Protein AF-A0A951ADE5-F1 (afdb_monomer_lite)

pLDDT: mean 94.14, std 7.54, range [48.03, 98.75]

Structure (mmCIF, N/CA/C/O backbone):
data_AF-A0A951ADE5-F1
#
_entry.id   AF-A0A951ADE5-F1
#
loop_
_atom_site.group_PDB
_atom_site.id
_atom_site.type_symbol
_atom_site.label_atom_id
_atom_site.label_alt_id
_atom_site.label_comp_id
_atom_site.label_asym_id
_atom_site.label_entity_id
_atom_site.label_seq_id
_atom_site.pdbx_PDB_ins_code
_atom_site.Cartn_x
_atom_site.Cartn_y
_atom_site.Cartn_z
_atom_site.occupancy
_atom_site.B_iso_or_equiv
_atom_site.auth_seq_id
_atom_site.auth_comp_id
_atom_site.auth_asym_id
_atom_site.auth_atom_id
_atom_site.pdbx_PDB_model_num
ATOM 1 N N . ASP A 1 1 ? -2.107 3.357 -13.935 1.00 85.56 1 ASP A N 1
ATOM 2 C CA . ASP A 1 1 ? -1.873 3.987 -15.262 1.00 85.56 1 ASP A CA 1
ATOM 3 C C . ASP A 1 1 ? -2.755 5.245 -15.390 1.00 85.56 1 ASP A C 1
ATOM 5 O O . ASP A 1 1 ? -3.546 5.491 -14.478 1.00 85.56 1 ASP A O 1
ATOM 9 N N . PRO A 1 2 ? -2.644 6.068 -16.454 1.00 89.94 2 PRO A N 1
ATOM 10 C CA . PRO A 1 2 ? -3.434 7.296 -16.584 1.00 89.94 2 PRO A CA 1
ATOM 11 C C . PRO A 1 2 ? -4.957 7.103 -16.530 1.00 89.94 2 PRO A C 1
ATOM 13 O O . PRO A 1 2 ? -5.649 7.970 -15.999 1.00 89.94 2 PRO A O 1
ATOM 16 N N . ALA A 1 3 ? -5.488 5.979 -17.024 1.00 94.06 3 ALA A N 1
ATOM 17 C CA . ALA A 1 3 ? -6.927 5.715 -17.026 1.00 94.06 3 ALA A CA 1
ATOM 18 C C . ALA A 1 3 ? -7.460 5.404 -15.618 1.00 94.06 3 ALA A C 1
ATOM 20 O O . ALA A 1 3 ? -8.596 5.743 -15.289 1.00 94.06 3 ALA A O 1
ATOM 21 N N . THR A 1 4 ? -6.635 4.795 -14.765 1.00 95.75 4 THR A N 1
ATOM 22 C CA . THR A 1 4 ? -6.998 4.431 -13.386 1.00 95.75 4 THR A CA 1
ATOM 23 C C . THR A 1 4 ? -6.607 5.484 -12.344 1.00 95.75 4 THR A C 1
ATOM 25 O O . THR A 1 4 ? -7.101 5.443 -11.216 1.00 95.75 4 THR A O 1
ATOM 28 N N . LYS A 1 5 ? -5.791 6.483 -12.708 1.00 96.12 5 LYS A N 1
ATOM 29 C CA . LYS A 1 5 ? -5.323 7.546 -11.801 1.00 96.12 5 LYS A CA 1
ATOM 30 C C . LYS A 1 5 ? -6.449 8.303 -11.072 1.00 96.12 5 LYS A C 1
ATOM 32 O O . LYS A 1 5 ? -6.315 8.473 -9.859 1.00 96.12 5 LYS A O 1
ATOM 37 N N . PRO A 1 6 ? -7.560 8.721 -11.717 1.00 97.38 6 PRO A N 1
ATOM 38 C CA . PRO A 1 6 ? -8.649 9.395 -11.004 1.00 97.38 6 PRO A CA 1
ATOM 39 C C . PRO A 1 6 ? -9.297 8.509 -9.932 1.00 97.38 6 PRO A C 1
ATOM 41 O O . PRO A 1 6 ? -9.621 8.987 -8.846 1.00 97.38 6 PRO A O 1
ATOM 44 N N . LYS A 1 7 ? -9.426 7.201 -10.202 1.00 97.88 7 LYS A N 1
ATOM 45 C CA . LYS A 1 7 ? -9.930 6.225 -9.226 1.00 97.88 7 LYS A CA 1
ATOM 46 C C . LYS A 1 7 ? -8.969 6.077 -8.050 1.00 97.88 7 LYS A C 1
ATOM 48 O O . LYS A 1 7 ? -9.405 6.082 -6.905 1.00 97.88 7 LYS A O 1
ATOM 53 N N . ALA A 1 8 ? -7.665 5.999 -8.327 1.00 97.62 8 ALA A N 1
ATOM 54 C CA . ALA A 1 8 ? -6.634 5.901 -7.296 1.00 97.62 8 ALA A CA 1
ATOM 55 C C . ALA A 1 8 ? -6.595 7.147 -6.397 1.00 97.62 8 ALA A C 1
ATOM 57 O O . ALA A 1 8 ? -6.492 7.012 -5.180 1.00 97.62 8 ALA A O 1
ATOM 58 N N . ALA A 1 9 ? -6.740 8.345 -6.973 1.00 97.69 9 ALA A N 1
ATOM 59 C CA . ALA A 1 9 ? -6.820 9.594 -6.215 1.00 97.69 9 ALA A CA 1
ATOM 60 C C . ALA A 1 9 ? -8.043 9.610 -5.283 1.00 97.69 9 ALA A C 1
ATOM 62 O O . ALA A 1 9 ? -7.891 9.806 -4.078 1.00 97.69 9 ALA A O 1
ATOM 63 N N . LYS A 1 10 ? -9.230 9.285 -5.814 1.00 98.25 10 LYS A N 1
ATOM 64 C CA . LYS A 1 10 ? -10.467 9.203 -5.024 1.00 98.25 10 LYS A CA 1
ATOM 65 C C . LYS A 1 10 ? -10.378 8.159 -3.908 1.00 98.25 10 LYS A C 1
ATOM 67 O O . LYS A 1 10 ? -10.809 8.418 -2.785 1.00 98.25 10 LYS A O 1
ATOM 72 N N . LEU A 1 11 ? -9.822 6.981 -4.203 1.00 98.31 11 LEU A N 1
ATOM 73 C CA . LEU A 1 11 ? -9.626 5.925 -3.211 1.00 98.31 11 LEU A CA 1
ATOM 74 C C . LEU A 1 11 ? -8.698 6.399 -2.087 1.00 98.31 11 LEU A C 1
ATOM 76 O O . LEU A 1 11 ? -9.021 6.217 -0.917 1.00 98.31 11 LEU A O 1
ATOM 80 N N . ARG A 1 12 ? -7.577 7.046 -2.433 1.00 98.00 12 ARG A N 1
ATOM 81 C CA . ARG A 1 12 ? -6.627 7.606 -1.464 1.00 98.00 12 ARG A CA 1
ATOM 82 C C . ARG A 1 12 ? -7.287 8.634 -0.547 1.00 98.00 12 ARG A C 1
ATOM 84 O O . ARG A 1 12 ? -7.105 8.549 0.661 1.00 98.00 12 ARG A O 1
ATOM 91 N N . GLU A 1 13 ? -8.032 9.583 -1.104 1.00 98.31 13 GLU A N 1
ATOM 92 C CA . GLU A 1 13 ? -8.751 10.605 -0.327 1.00 98.31 13 GLU A CA 1
ATOM 93 C C . GLU A 1 13 ? -9.766 9.963 0.624 1.00 98.31 13 GLU A C 1
ATOM 95 O O . GLU A 1 13 ? -9.742 10.229 1.821 1.00 98.31 13 GLU A O 1
ATOM 100 N N . THR A 1 14 ? -10.557 9.011 0.122 1.00 98.44 14 THR A N 1
ATOM 101 C CA . THR A 1 14 ? -11.550 8.292 0.935 1.00 98.44 14 THR A CA 1
ATOM 102 C C . THR A 1 14 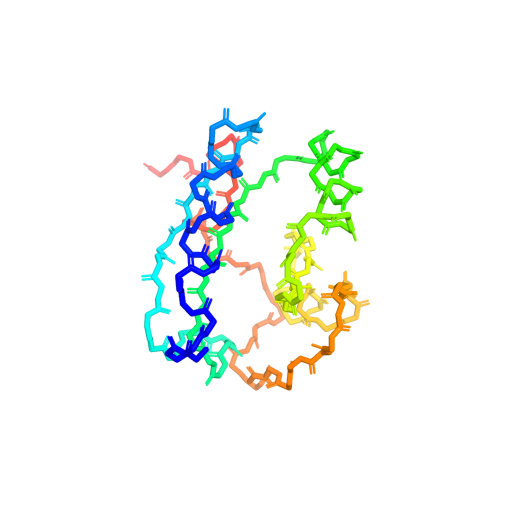? -10.899 7.527 2.090 1.00 98.44 14 THR A C 1
ATOM 104 O O . THR A 1 14 ? -11.418 7.523 3.203 1.00 98.44 14 THR A O 1
ATOM 107 N N . LEU A 1 15 ? -9.757 6.876 1.846 1.00 98.50 15 LEU A N 1
ATOM 108 C CA . LEU A 1 15 ? -9.005 6.165 2.880 1.00 98.50 15 LEU A CA 1
ATOM 109 C C . LEU A 1 15 ? -8.516 7.121 3.979 1.00 98.50 15 LEU A C 1
ATOM 111 O O . LEU A 1 15 ? -8.685 6.817 5.158 1.00 98.50 15 LEU A O 1
ATOM 115 N N . ILE A 1 16 ? -7.953 8.272 3.593 1.00 98.12 16 ILE A N 1
ATOM 116 C CA . ILE A 1 16 ? -7.449 9.304 4.518 1.00 98.12 16 ILE A CA 1
ATOM 117 C C . ILE A 1 16 ? -8.572 9.874 5.387 1.00 98.12 16 ILE A C 1
ATOM 119 O O . ILE A 1 16 ? -8.362 10.126 6.569 1.00 98.12 16 ILE A O 1
ATOM 123 N N . GLU A 1 17 ? -9.755 10.082 4.815 1.00 98.19 17 GLU A N 1
ATOM 124 C CA . GLU A 1 17 ? -10.906 10.617 5.546 1.00 98.19 17 GLU A CA 1
ATOM 125 C C . GLU A 1 17 ? -11.537 9.591 6.496 1.00 98.19 17 GLU A C 1
ATOM 127 O O . GLU A 1 17 ? -12.100 9.965 7.526 1.00 98.19 17 GLU A O 1
ATOM 132 N N . LYS A 1 18 ? -11.482 8.300 6.147 1.00 98.25 18 LYS A N 1
ATOM 133 C CA . LYS A 1 18 ? -12.279 7.259 6.807 1.00 98.25 18 LYS A CA 1
ATOM 134 C C . LYS A 1 18 ? -11.553 6.503 7.920 1.00 98.25 18 LYS A C 1
ATOM 136 O O . LYS A 1 18 ? -12.229 6.011 8.824 1.00 98.25 18 LYS A O 1
ATOM 141 N N . PHE A 1 19 ? -10.233 6.361 7.842 1.00 98.12 19 PHE A N 1
ATOM 142 C CA . PHE A 1 19 ? -9.478 5.433 8.690 1.00 98.12 19 PHE A CA 1
ATOM 143 C C . PHE A 1 19 ? -8.290 6.101 9.378 1.00 98.12 19 PHE A C 1
ATOM 145 O O . PHE A 1 19 ? -7.781 7.127 8.921 1.00 98.12 19 PHE A O 1
ATOM 152 N N . LYS A 1 20 ? -7.804 5.495 10.467 1.00 97.12 20 LYS A N 1
ATOM 153 C CA . LYS A 1 20 ? -6.597 5.972 11.147 1.00 97.12 20 LYS A CA 1
ATOM 154 C C . LYS A 1 20 ? -5.369 5.436 10.410 1.00 97.12 20 LYS A C 1
ATOM 156 O O . LYS A 1 20 ? -4.890 4.335 10.664 1.00 97.12 20 LYS A O 1
ATOM 161 N N . LEU A 1 21 ? -4.840 6.234 9.491 1.00 96.69 21 LEU A N 1
ATOM 162 C CA . LEU A 1 21 ? -3.674 5.874 8.688 1.00 96.69 21 LEU A CA 1
ATOM 163 C C . LEU A 1 21 ? -2.790 7.081 8.381 1.00 96.69 21 LEU A C 1
ATOM 165 O O . LEU A 1 21 ? -3.178 8.235 8.548 1.00 96.69 21 LEU A O 1
ATOM 169 N N . GLU A 1 22 ? -1.594 6.797 7.890 1.00 95.56 22 GLU A N 1
ATOM 170 C CA . GLU A 1 22 ? -0.617 7.779 7.453 1.00 95.56 22 GLU A CA 1
ATOM 171 C C . GLU A 1 22 ? -0.464 7.704 5.934 1.00 95.56 22 GLU A C 1
ATOM 173 O O . GLU A 1 22 ? -0.001 6.687 5.402 1.00 95.56 22 GLU A O 1
ATOM 178 N N . PRO A 1 23 ? -0.861 8.755 5.199 1.00 94.94 23 PRO A N 1
ATOM 179 C CA . PRO A 1 23 ? -0.748 8.747 3.757 1.00 94.94 23 PRO A CA 1
ATOM 180 C C . PRO A 1 23 ? 0.696 8.955 3.311 1.00 94.94 23 PRO A C 1
ATOM 182 O O . PRO A 1 23 ? 1.366 9.905 3.712 1.00 94.94 23 PRO A O 1
ATOM 185 N N . GLY A 1 24 ? 1.147 8.101 2.399 1.00 90.88 24 GLY A N 1
ATOM 186 C CA . GLY A 1 24 ? 2.394 8.285 1.681 1.00 90.88 24 GLY A CA 1
ATOM 187 C C . GLY A 1 24 ? 2.247 9.132 0.418 1.00 90.88 24 GLY A C 1
ATOM 188 O O . GLY A 1 24 ? 1.213 9.765 0.145 1.00 90.88 24 GLY A O 1
ATOM 189 N N . ALA A 1 25 ? 3.319 9.131 -0.372 1.00 89.00 25 ALA A N 1
ATOM 190 C CA . ALA A 1 25 ? 3.402 9.888 -1.612 1.00 89.00 25 ALA A CA 1
ATOM 191 C C . ALA A 1 25 ? 2.488 9.291 -2.692 1.00 89.00 25 ALA A C 1
ATOM 193 O O . ALA A 1 25 ? 2.513 8.090 -2.951 1.00 89.00 25 ALA A O 1
ATOM 194 N N . PHE A 1 26 ? 1.737 10.151 -3.378 1.00 93.75 26 PHE A N 1
ATOM 195 C CA . PHE A 1 26 ? 1.030 9.784 -4.603 1.00 93.75 26 PHE A CA 1
ATOM 196 C C . PHE A 1 26 ? 2.028 9.827 -5.768 1.00 93.75 26 PHE A C 1
ATOM 198 O O . PHE A 1 26 ? 2.615 10.874 -6.046 1.00 93.75 26 PHE A O 1
ATOM 205 N N . SER A 1 27 ? 2.322 8.675 -6.374 1.00 92.19 27 SER A N 1
ATOM 206 C CA . SER A 1 27 ? 3.337 8.532 -7.419 1.00 92.19 27 SER A CA 1
ATOM 207 C C . SER A 1 27 ? 2.748 8.270 -8.784 1.00 92.19 27 SER A C 1
ATOM 209 O O . SER A 1 27 ? 2.123 7.237 -9.004 1.00 92.19 27 SER A O 1
ATOM 211 N N . ASP A 1 28 ? 3.070 9.151 -9.725 1.00 92.38 28 ASP A N 1
ATOM 212 C CA . ASP A 1 28 ? 2.808 8.934 -11.146 1.00 92.38 28 ASP A CA 1
ATOM 213 C C . ASP A 1 28 ? 3.898 8.104 -11.840 1.00 92.38 28 ASP A C 1
ATOM 215 O O . ASP A 1 28 ? 3.681 7.613 -12.942 1.00 92.38 28 ASP A O 1
ATOM 219 N N . GLU A 1 29 ? 5.025 7.870 -11.170 1.00 91.94 29 GLU A N 1
ATOM 220 C CA . GLU A 1 29 ? 6.202 7.163 -11.691 1.00 91.94 29 GLU A CA 1
ATOM 221 C C . GLU A 1 29 ? 6.484 5.883 -10.874 1.00 91.94 29 GLU A C 1
ATOM 223 O O . GLU A 1 29 ? 6.067 5.794 -9.710 1.00 91.94 29 GLU A O 1
ATOM 228 N N . PRO A 1 30 ? 7.230 4.901 -11.413 1.00 93.88 30 PRO A N 1
ATOM 229 C CA . PRO A 1 30 ? 7.737 3.775 -10.630 1.00 93.88 30 PRO A CA 1
ATOM 230 C C . PRO A 1 30 ? 8.582 4.252 -9.436 1.00 93.88 30 PRO A C 1
ATOM 232 O O . PRO A 1 30 ? 9.458 5.106 -9.584 1.00 93.88 30 PRO A O 1
ATOM 235 N N . ARG A 1 31 ? 8.363 3.681 -8.245 1.00 92.88 31 ARG A N 1
ATOM 236 C CA . ARG A 1 31 ? 9.131 4.005 -7.029 1.00 92.88 31 ARG A CA 1
ATOM 237 C C . ARG A 1 31 ? 9.428 2.758 -6.209 1.00 92.88 31 ARG A C 1
ATOM 239 O O . ARG A 1 31 ? 8.525 1.982 -5.908 1.00 92.88 31 ARG A O 1
ATOM 246 N N . GLY A 1 32 ? 10.687 2.612 -5.796 1.00 92.88 32 GLY A N 1
ATOM 247 C CA . GLY A 1 32 ? 11.130 1.460 -5.013 1.00 92.88 32 GLY A CA 1
ATOM 248 C C . GLY A 1 32 ? 10.797 0.141 -5.726 1.00 92.88 32 GLY A C 1
ATOM 249 O O . GLY A 1 32 ? 11.061 0.034 -6.929 1.00 92.88 32 GLY A O 1
ATOM 250 N N . PRO A 1 33 ? 10.234 -0.862 -5.023 1.00 96.19 33 PRO A N 1
ATOM 251 C CA . PRO A 1 33 ? 9.945 -2.172 -5.609 1.00 96.19 33 PRO A CA 1
ATOM 252 C C . PRO A 1 33 ? 8.757 -2.136 -6.582 1.00 96.19 33 PRO A C 1
ATOM 254 O O . PRO A 1 33 ? 8.507 -3.116 -7.283 1.00 96.19 33 PRO A O 1
ATOM 257 N N . HIS A 1 34 ? 8.020 -1.023 -6.642 1.00 96.31 34 HIS A N 1
ATOM 258 C CA . HIS A 1 34 ? 6.807 -0.894 -7.439 1.00 96.31 34 HIS A CA 1
ATOM 259 C C . HIS A 1 34 ? 7.143 -0.406 -8.859 1.00 96.31 34 HIS A C 1
ATOM 261 O O . HIS A 1 34 ? 7.633 0.718 -9.026 1.00 96.31 34 HIS A O 1
ATOM 267 N N . PRO A 1 35 ? 6.883 -1.217 -9.902 1.00 95.88 35 PRO A N 1
ATOM 268 C CA . PRO A 1 35 ? 7.240 -0.885 -11.283 1.00 95.88 35 PRO A CA 1
ATOM 269 C C . PRO A 1 35 ? 6.229 0.037 -11.981 1.00 95.88 35 PRO A C 1
ATOM 271 O O . PRO A 1 35 ? 6.435 0.371 -13.143 1.00 95.88 35 PRO A O 1
ATOM 274 N N . ILE A 1 36 ? 5.144 0.420 -11.307 1.00 95.62 36 ILE A N 1
ATOM 275 C CA . ILE A 1 36 ? 4.048 1.231 -11.848 1.00 95.62 36 ILE A CA 1
ATOM 276 C C . ILE A 1 36 ? 3.724 2.406 -10.917 1.00 95.62 36 ILE A C 1
ATOM 278 O O . ILE A 1 36 ? 4.125 2.410 -9.751 1.00 95.62 36 ILE A O 1
ATOM 282 N N . SER A 1 37 ? 2.965 3.377 -11.430 1.00 95.50 37 SER A N 1
ATOM 283 C CA . SER A 1 37 ? 2.347 4.450 -10.643 1.00 95.50 37 SER A CA 1
ATOM 284 C C . SER A 1 37 ? 1.510 3.864 -9.497 1.00 95.50 37 SER A C 1
ATOM 286 O O . SER A 1 37 ? 0.718 2.948 -9.720 1.00 95.50 37 SER A O 1
ATOM 288 N N . GLN A 1 38 ? 1.675 4.387 -8.283 1.00 96.25 38 GLN A N 1
ATOM 289 C CA . GLN A 1 38 ? 1.043 3.867 -7.066 1.00 96.25 38 GLN A CA 1
ATOM 290 C C . GLN A 1 38 ? 0.983 4.930 -5.966 1.00 96.25 38 GLN A C 1
ATOM 292 O O . GLN A 1 38 ? 1.628 5.976 -6.057 1.00 96.25 38 GLN A O 1
ATOM 297 N N . PHE A 1 39 ? 0.241 4.644 -4.901 1.00 96.50 39 PHE A N 1
ATOM 298 C CA . PHE A 1 39 ? 0.379 5.341 -3.626 1.00 96.50 39 PHE A CA 1
ATOM 299 C C . PHE A 1 39 ? 0.342 4.347 -2.473 1.00 96.50 39 PHE A C 1
ATOM 301 O O . PHE A 1 39 ? -0.274 3.287 -2.583 1.00 96.50 39 PHE A O 1
ATOM 308 N N . ASN A 1 40 ? 0.956 4.723 -1.354 1.00 94.94 40 ASN A N 1
ATOM 309 C CA . ASN A 1 40 ? 0.927 3.927 -0.137 1.00 94.94 40 ASN A CA 1
ATOM 310 C C . ASN A 1 40 ? 0.143 4.634 0.974 1.00 94.94 40 ASN A C 1
ATOM 312 O O . ASN A 1 40 ? 0.070 5.865 1.033 1.00 94.94 40 ASN A O 1
ATOM 316 N N . VAL A 1 41 ? -0.404 3.830 1.876 1.00 96.38 41 VAL A N 1
ATOM 317 C CA . VAL A 1 41 ? -0.907 4.239 3.189 1.00 96.38 41 VAL A CA 1
ATOM 318 C C . VAL A 1 41 ? -0.308 3.292 4.222 1.00 96.38 41 VAL A C 1
ATOM 320 O O . VAL A 1 41 ? -0.101 2.117 3.925 1.00 96.38 41 VAL A O 1
ATOM 323 N N . ILE A 1 42 ? 0.012 3.801 5.404 1.00 95.81 42 ILE A N 1
ATOM 324 C CA . ILE A 1 42 ? 0.585 3.023 6.507 1.00 95.81 42 ILE A CA 1
ATOM 325 C C . ILE A 1 42 ? -0.411 3.064 7.662 1.00 95.81 42 ILE A C 1
ATOM 327 O O . ILE A 1 42 ? -0.896 4.135 8.008 1.00 95.81 42 ILE A O 1
ATOM 331 N N . PHE A 1 43 ? -0.730 1.922 8.259 1.00 96.06 43 PHE A N 1
ATOM 332 C CA . PHE A 1 43 ? -1.667 1.841 9.378 1.00 96.06 43 PHE A CA 1
ATOM 333 C C . PHE A 1 43 ? -1.190 0.822 10.413 1.00 96.06 43 PHE A C 1
ATOM 335 O O . PHE A 1 43 ? -0.371 -0.049 10.122 1.00 96.06 43 PHE A O 1
ATOM 342 N N . GLU A 1 44 ? -1.685 0.954 11.641 1.00 96.00 44 GLU A N 1
ATOM 343 C CA . GLU A 1 44 ? -1.375 0.029 12.731 1.00 96.00 44 GLU A CA 1
ATOM 344 C C . GLU A 1 44 ? -2.247 -1.231 12.645 1.00 96.00 44 GLU A C 1
ATOM 346 O O . GLU A 1 44 ? -3.366 -1.189 12.139 1.00 96.00 44 GLU A O 1
ATOM 351 N N . THR A 1 45 ? -1.771 -2.350 13.201 1.00 96.19 45 THR A N 1
ATOM 352 C CA . THR A 1 45 ? -2.462 -3.653 13.165 1.00 96.19 45 THR A CA 1
ATOM 353 C C . THR A 1 45 ? -3.960 -3.610 13.509 1.00 96.19 45 THR A C 1
ATOM 355 O O . THR A 1 45 ? -4.715 -4.297 12.822 1.00 96.19 45 THR A O 1
ATOM 358 N N . PRO A 1 46 ? -4.439 -2.827 14.503 1.00 96.69 46 PRO A N 1
ATOM 359 C CA . PRO A 1 46 ? -5.869 -2.761 14.811 1.00 96.69 46 PRO A CA 1
ATOM 360 C C . PRO A 1 46 ? -6.755 -2.316 13.638 1.00 96.69 46 PRO A C 1
ATOM 362 O O . PRO A 1 46 ? -7.885 -2.786 13.545 1.00 96.69 46 PRO A O 1
ATOM 365 N N . GLU A 1 47 ? -6.240 -1.483 12.729 1.00 97.88 47 GLU A N 1
ATOM 366 C CA . GLU A 1 47 ? -6.982 -0.961 11.569 1.00 97.88 47 GLU A CA 1
ATOM 367 C C . GLU A 1 47 ? -7.103 -1.987 10.433 1.00 97.88 47 GLU A C 1
ATOM 369 O O . GLU A 1 47 ? -7.913 -1.818 9.521 1.00 97.88 47 GLU A O 1
ATOM 374 N N . PHE A 1 48 ? -6.322 -3.075 10.470 1.00 98.19 48 PHE A N 1
ATOM 375 C CA . PHE A 1 48 ? -6.331 -4.100 9.422 1.00 98.19 48 PHE A CA 1
ATOM 376 C C . PHE A 1 48 ? -7.732 -4.686 9.208 1.00 98.19 48 PHE A C 1
ATOM 378 O O . PHE A 1 48 ? -8.158 -4.875 8.067 1.00 98.19 48 PHE A O 1
ATOM 385 N N . GLN A 1 49 ? -8.455 -4.941 10.304 1.00 97.94 49 GLN A N 1
ATOM 386 C CA . GLN A 1 49 ? -9.792 -5.542 10.277 1.00 97.94 49 GLN A CA 1
ATOM 387 C C . GLN A 1 49 ? -10.864 -4.625 9.672 1.00 97.94 49 GLN A C 1
ATOM 389 O O . GLN A 1 49 ? -11.904 -5.120 9.252 1.00 97.94 49 GLN A O 1
ATOM 394 N N . ASP A 1 50 ? -10.605 -3.320 9.588 1.00 98.38 50 ASP A N 1
ATOM 395 C CA . ASP A 1 50 ? -11.542 -2.344 9.034 1.00 98.38 50 ASP A CA 1
ATOM 396 C C . ASP A 1 50 ? -11.153 -1.959 7.600 1.00 98.38 50 ASP A C 1
ATOM 398 O O . ASP A 1 5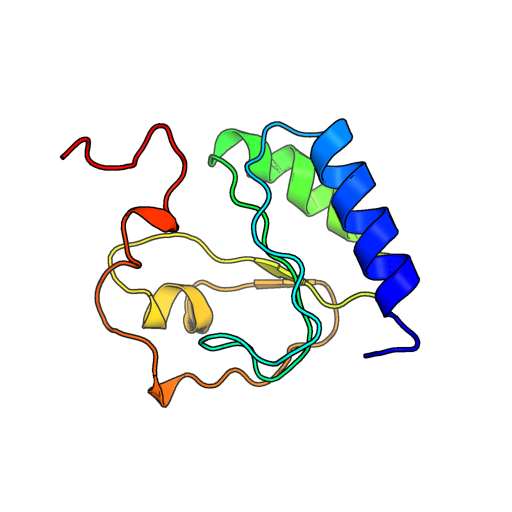0 ? -11.986 -1.981 6.689 1.00 98.38 50 ASP A O 1
ATOM 402 N N . ILE A 1 51 ? -9.868 -1.664 7.371 1.00 98.62 51 ILE A N 1
ATOM 403 C CA . ILE A 1 51 ? -9.357 -1.191 6.079 1.00 98.62 51 ILE A CA 1
ATOM 404 C C . ILE A 1 51 ? -9.408 -2.296 5.023 1.00 98.62 51 ILE A C 1
ATOM 406 O O . ILE A 1 51 ? -9.902 -2.064 3.916 1.00 98.62 51 ILE A O 1
ATOM 410 N N . VAL A 1 52 ? -8.899 -3.495 5.329 1.00 98.62 52 VAL A N 1
ATOM 411 C CA . VAL A 1 52 ? -8.757 -4.552 4.316 1.00 98.62 52 VAL A CA 1
ATOM 412 C C . VAL A 1 52 ? -10.126 -5.058 3.843 1.00 98.62 52 VAL A C 1
ATOM 414 O O . VAL A 1 52 ? -10.342 -5.070 2.627 1.00 98.62 52 VAL A O 1
ATOM 417 N N . PRO A 1 53 ? -11.103 -5.367 4.722 1.00 98.69 53 PRO A N 1
ATOM 418 C CA . PRO A 1 53 ? -12.453 -5.715 4.277 1.00 98.69 53 PRO A CA 1
ATOM 419 C C . PRO A 1 53 ? -13.158 -4.587 3.521 1.00 98.69 53 PRO A C 1
ATOM 421 O O . PRO A 1 53 ? -13.876 -4.846 2.554 1.00 98.69 53 PRO A O 1
ATOM 424 N N . TRP A 1 54 ? -12.929 -3.324 3.892 1.00 98.69 54 TRP A N 1
ATOM 425 C CA . TRP A 1 54 ? -13.487 -2.204 3.140 1.00 98.69 54 TRP A CA 1
ATOM 426 C C . TRP A 1 54 ? -12.891 -2.110 1.727 1.00 98.69 54 TRP A C 1
ATOM 428 O O . TRP A 1 54 ? -13.639 -1.935 0.762 1.00 98.69 54 TRP A O 1
ATOM 438 N N . LEU A 1 55 ? -11.577 -2.299 1.571 1.00 98.75 55 LEU A N 1
ATOM 439 C CA . LEU A 1 55 ? -10.911 -2.334 0.264 1.00 98.75 55 LEU A CA 1
ATOM 440 C C . LEU A 1 55 ? -11.396 -3.490 -0.614 1.00 98.75 55 LEU A C 1
ATOM 442 O O . LEU A 1 55 ? -11.556 -3.299 -1.822 1.00 98.75 55 LEU A O 1
ATOM 446 N N . MET A 1 56 ? -11.694 -4.656 -0.030 1.00 98.62 56 MET A N 1
ATOM 447 C CA . MET A 1 56 ? -12.278 -5.786 -0.768 1.00 98.62 56 MET A CA 1
ATOM 448 C C . MET A 1 56 ? -13.562 -5.385 -1.508 1.00 98.62 56 MET A C 1
ATOM 450 O O . MET A 1 56 ? -13.805 -5.874 -2.610 1.00 98.62 56 MET A O 1
ATOM 454 N N . LEU A 1 57 ? -14.352 -4.475 -0.930 1.00 98.50 57 LEU A N 1
ATOM 455 C CA . LEU A 1 57 ? -15.623 -4.012 -1.488 1.00 98.50 57 LEU A CA 1
ATOM 456 C C . LEU A 1 57 ? -15.502 -2.718 -2.312 1.00 98.50 57 LEU A C 1
ATOM 458 O O . LEU A 1 57 ? -16.312 -2.498 -3.209 1.00 98.50 57 LEU A O 1
ATOM 462 N N . ASN A 1 58 ? -14.516 -1.858 -2.025 1.00 98.50 58 ASN A N 1
ATOM 463 C CA . ASN A 1 58 ? -14.502 -0.465 -2.502 1.00 98.50 58 ASN A CA 1
ATOM 464 C C . ASN A 1 58 ? -13.274 -0.072 -3.344 1.00 98.50 58 ASN A C 1
ATOM 466 O O . ASN A 1 58 ? -13.170 1.084 -3.747 1.00 98.50 58 ASN A O 1
ATOM 470 N N . ARG A 1 59 ? -12.357 -0.997 -3.670 1.00 98.00 59 ARG A N 1
ATOM 471 C CA . ARG A 1 59 ? -11.147 -0.685 -4.468 1.00 98.00 59 ARG A CA 1
ATOM 472 C C . ARG A 1 59 ? -11.403 -0.265 -5.927 1.00 98.00 59 ARG A C 1
ATOM 474 O O . ARG A 1 59 ? -10.448 0.016 -6.637 1.00 98.00 59 ARG A O 1
ATOM 481 N N . ASP A 1 60 ? -12.653 -0.265 -6.400 1.00 96.62 60 ASP A N 1
ATOM 482 C CA . ASP A 1 60 ? -13.057 0.168 -7.756 1.00 96.62 60 ASP A CA 1
ATOM 483 C C . ASP A 1 60 ? -12.205 -0.444 -8.896 1.00 96.62 60 ASP A C 1
ATOM 485 O O . ASP A 1 60 ? -11.827 0.205 -9.878 1.00 96.62 60 ASP A O 1
ATOM 489 N N . GLY A 1 61 ? -11.870 -1.728 -8.732 1.00 96.88 61 GLY A N 1
ATOM 490 C CA . GLY A 1 61 ? -11.063 -2.503 -9.675 1.00 96.88 61 GLY A CA 1
ATOM 491 C C . GLY A 1 61 ? -9.548 -2.287 -9.590 1.00 96.88 61 GLY A C 1
ATOM 492 O O . GLY A 1 61 ? -8.832 -2.964 -10.317 1.00 96.88 61 GLY A O 1
ATOM 493 N N . LEU A 1 62 ? -9.046 -1.414 -8.710 1.00 98.00 62 LEU A N 1
ATOM 494 C CA . LEU A 1 62 ? -7.609 -1.173 -8.516 1.00 98.00 62 LEU A CA 1
ATOM 495 C C . LEU A 1 62 ? -6.931 -2.333 -7.794 1.00 98.00 62 LEU A C 1
ATOM 497 O O . LEU A 1 62 ? -7.460 -2.826 -6.798 1.00 98.00 62 LEU A O 1
ATOM 501 N N . ASP A 1 63 ? -5.753 -2.736 -8.253 1.00 98.25 63 ASP A N 1
ATOM 502 C CA . ASP A 1 63 ? -4.959 -3.773 -7.598 1.00 98.25 63 ASP A CA 1
ATOM 503 C C . ASP A 1 63 ? -4.246 -3.212 -6.365 1.00 98.25 63 ASP A C 1
ATOM 505 O O . ASP A 1 63 ? -3.608 -2.158 -6.427 1.00 98.25 63 ASP A O 1
ATOM 509 N N . VAL A 1 64 ? -4.365 -3.907 -5.232 1.00 98.44 64 VAL A N 1
ATOM 510 C CA . VAL A 1 64 ? -3.813 -3.459 -3.948 1.00 98.44 64 VAL A CA 1
ATOM 511 C C . VAL A 1 64 ? -2.892 -4.524 -3.377 1.00 98.44 64 VAL A C 1
ATOM 513 O O . VAL A 1 64 ? -3.323 -5.647 -3.120 1.00 98.44 64 VAL A O 1
ATOM 516 N N . LEU A 1 65 ? -1.642 -4.140 -3.134 1.00 98.56 65 LEU A N 1
ATOM 517 C CA . LEU A 1 65 ? -0.695 -4.897 -2.326 1.00 98.56 65 LEU A CA 1
ATOM 518 C C . LEU A 1 65 ? -0.886 -4.531 -0.854 1.00 98.56 65 LEU A C 1
ATOM 520 O O . LEU A 1 65 ? -0.835 -3.354 -0.502 1.00 98.56 65 LEU A O 1
ATOM 524 N N . VAL A 1 66 ? -1.048 -5.534 0.004 1.00 98.50 66 VAL A N 1
ATOM 525 C CA . VAL A 1 66 ? -1.022 -5.378 1.461 1.00 98.50 66 VAL A CA 1
ATOM 526 C C . VAL A 1 66 ? 0.098 -6.256 2.000 1.00 98.50 66 VAL A C 1
ATOM 528 O O . VAL A 1 66 ? 0.153 -7.444 1.690 1.00 98.50 66 VAL A O 1
ATOM 531 N N . HIS A 1 67 ? 0.995 -5.685 2.796 1.00 98.00 67 HIS A N 1
ATOM 532 C CA . HIS A 1 67 ? 2.088 -6.422 3.422 1.00 98.00 67 HIS A CA 1
ATOM 533 C C . HIS A 1 67 ? 2.340 -5.929 4.853 1.00 98.00 67 HIS A C 1
ATOM 535 O O . HIS A 1 67 ? 2.052 -4.766 5.152 1.00 98.00 67 HIS A O 1
ATOM 541 N N . PRO A 1 68 ? 2.871 -6.782 5.747 1.00 97.31 68 PRO A N 1
ATOM 542 C CA . PRO A 1 68 ? 3.318 -6.350 7.065 1.00 97.31 68 PRO A CA 1
ATOM 543 C C . PRO A 1 68 ? 4.642 -5.577 6.978 1.00 97.31 68 PRO A C 1
ATOM 545 O O . PRO A 1 68 ? 5.270 -5.506 5.923 1.00 97.31 68 PRO A O 1
ATOM 548 N N . LEU A 1 69 ? 5.075 -5.011 8.102 1.00 95.12 69 LEU A N 1
ATOM 549 C CA . LEU A 1 69 ? 6.407 -4.431 8.268 1.00 95.12 69 LEU A CA 1
ATOM 550 C C . LEU A 1 69 ? 7.143 -5.246 9.333 1.00 95.12 69 LEU A C 1
ATOM 552 O O . LEU A 1 69 ? 6.898 -5.071 10.527 1.00 95.12 69 LEU A O 1
ATOM 556 N N . THR A 1 70 ? 7.982 -6.186 8.900 1.00 94.06 70 THR A N 1
ATOM 557 C CA . THR A 1 70 ? 8.734 -7.089 9.783 1.00 94.06 70 THR A CA 1
ATOM 558 C C . THR A 1 70 ? 10.232 -6.769 9.750 1.00 94.06 70 THR A C 1
ATOM 560 O O . THR A 1 70 ? 10.649 -5.648 9.445 1.00 94.06 70 THR A O 1
ATOM 563 N N . ASP A 1 71 ? 11.072 -7.745 10.092 1.00 93.88 71 ASP A N 1
ATOM 564 C CA . ASP A 1 71 ? 12.524 -7.629 10.031 1.00 93.88 71 ASP A CA 1
ATOM 565 C C . ASP A 1 71 ? 13.101 -7.838 8.621 1.00 93.88 71 ASP A C 1
ATOM 567 O O . ASP A 1 71 ? 14.312 -7.730 8.431 1.00 93.88 71 ASP A O 1
ATOM 571 N N . SER A 1 72 ? 12.262 -8.100 7.614 1.00 96.56 72 SER A N 1
ATOM 572 C CA . SER A 1 72 ? 12.700 -8.402 6.254 1.00 96.56 72 SER A CA 1
ATOM 573 C C . SER A 1 72 ? 11.759 -7.805 5.213 1.00 96.56 72 SER A C 1
ATOM 575 O O . SER A 1 72 ? 10.756 -8.411 4.839 1.00 96.56 72 SER A O 1
ATOM 577 N N . SER A 1 73 ? 12.144 -6.655 4.649 1.00 96.56 73 SER A N 1
ATOM 578 C CA . SER A 1 73 ? 11.396 -6.002 3.566 1.00 96.56 73 SER A CA 1
ATOM 579 C C . SER A 1 73 ? 11.209 -6.913 2.348 1.00 96.56 73 SER A C 1
ATOM 581 O O . SER A 1 73 ? 10.192 -6.823 1.666 1.00 96.56 73 SER A O 1
ATOM 583 N N . TYR A 1 74 ? 12.153 -7.825 2.093 1.00 97.81 74 TYR A N 1
ATOM 584 C CA . TYR A 1 74 ? 12.005 -8.854 1.070 1.00 97.81 74 TYR A CA 1
ATOM 585 C C . TYR A 1 74 ? 10.837 -9.795 1.383 1.00 97.81 74 TYR A C 1
ATOM 587 O O . TYR A 1 74 ? 9.966 -9.978 0.534 1.00 97.81 74 TYR A O 1
ATOM 595 N N . ASN A 1 75 ? 10.785 -10.366 2.592 1.00 98.12 75 ASN A N 1
ATOM 596 C CA . ASN A 1 75 ? 9.714 -11.291 2.978 1.00 98.12 75 ASN A CA 1
ATOM 597 C C . ASN A 1 75 ? 8.363 -10.579 3.053 1.00 98.12 75 ASN A C 1
ATOM 599 O O . ASN A 1 75 ? 7.369 -11.140 2.597 1.00 98.12 75 ASN A O 1
ATOM 603 N N . ASP A 1 76 ? 8.350 -9.341 3.554 1.00 98.19 76 ASP A N 1
ATOM 604 C CA . ASP A 1 76 ? 7.161 -8.494 3.623 1.00 98.19 76 ASP A CA 1
ATOM 605 C C . ASP A 1 76 ? 6.484 -8.391 2.254 1.00 98.19 76 ASP A C 1
ATOM 607 O O . ASP A 1 76 ? 5.308 -8.702 2.119 1.00 98.19 76 ASP A O 1
ATOM 611 N N . HIS A 1 77 ? 7.237 -8.053 1.205 1.00 97.94 77 HIS A N 1
ATOM 612 C CA . HIS A 1 77 ? 6.683 -7.857 -0.140 1.00 97.94 77 HIS A CA 1
ATOM 613 C C . HIS A 1 77 ? 6.506 -9.153 -0.947 1.00 97.94 77 HIS A C 1
ATOM 615 O O . HIS A 1 77 ? 6.005 -9.100 -2.072 1.00 97.94 77 HIS A O 1
ATOM 621 N N . THR A 1 78 ? 6.947 -10.302 -0.426 1.00 97.31 78 THR A N 1
ATOM 622 C CA . THR A 1 78 ? 6.897 -11.591 -1.131 1.00 97.31 78 THR A CA 1
ATOM 623 C C . THR A 1 78 ? 6.058 -12.604 -0.359 1.00 97.31 78 THR A C 1
ATOM 625 O O . THR A 1 78 ? 4.854 -12.696 -0.575 1.00 97.31 78 THR A O 1
ATOM 628 N N . ALA A 1 79 ? 6.673 -13.358 0.549 1.00 97.88 79 ALA A N 1
ATOM 629 C CA . ALA A 1 79 ? 6.057 -14.472 1.260 1.00 97.88 79 ALA A CA 1
ATOM 630 C C . ALA A 1 79 ? 4.941 -14.051 2.230 1.00 97.88 79 ALA A C 1
ATOM 632 O O . ALA A 1 79 ? 4.057 -14.855 2.515 1.00 97.88 79 ALA A O 1
ATOM 633 N N . LEU A 1 80 ? 4.989 -12.821 2.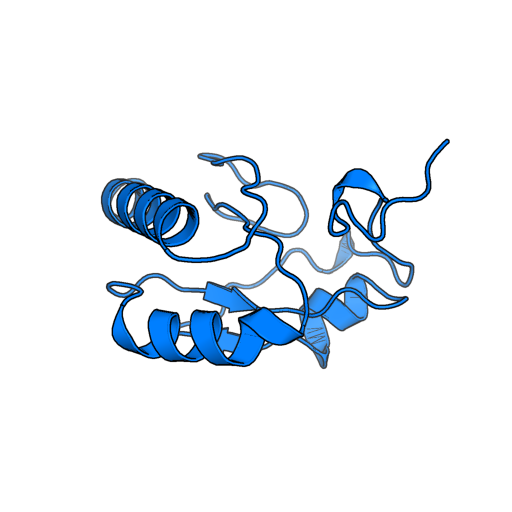749 1.00 98.12 80 LEU A N 1
ATOM 634 C CA . LEU A 1 80 ? 4.036 -12.304 3.737 1.00 98.12 80 LEU A CA 1
ATOM 635 C C . LEU A 1 80 ? 3.011 -11.330 3.135 1.00 98.12 80 LEU A C 1
ATOM 637 O O . LEU A 1 80 ? 2.159 -10.810 3.857 1.00 98.12 80 LEU A O 1
ATOM 641 N N . ALA A 1 81 ? 3.091 -11.077 1.829 1.00 98.25 81 ALA A N 1
ATOM 642 C CA . ALA A 1 81 ? 2.194 -10.177 1.127 1.00 98.25 81 ALA A CA 1
ATOM 643 C C . 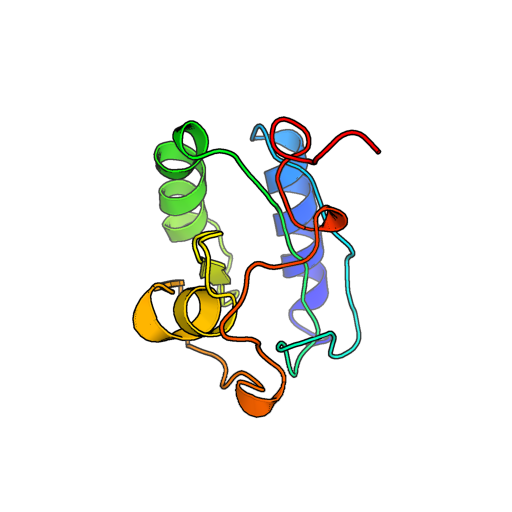ALA A 1 81 ? 0.874 -10.858 0.747 1.00 98.25 81 ALA A C 1
ATOM 645 O O . ALA A 1 81 ? 0.810 -12.055 0.462 1.00 98.25 81 ALA A O 1
ATOM 646 N N . MET A 1 82 ? -0.177 -10.051 0.633 1.00 98.31 82 MET A N 1
ATOM 647 C CA . MET A 1 82 ? -1.423 -10.424 -0.025 1.00 98.31 82 MET A CA 1
ATOM 648 C C . MET A 1 82 ? -1.827 -9.386 -1.068 1.00 98.31 82 MET A C 1
ATOM 650 O O . MET A 1 82 ? -1.449 -8.216 -0.995 1.00 98.31 82 MET A O 1
ATOM 654 N N . TRP A 1 83 ? -2.629 -9.830 -2.032 1.00 98.62 83 TRP A N 1
ATOM 655 C CA . TRP A 1 83 ? -3.144 -8.993 -3.108 1.00 98.62 83 TRP A CA 1
ATOM 656 C C . TRP A 1 83 ? -4.668 -8.979 -3.110 1.00 98.62 83 TRP A C 1
ATOM 658 O O . TRP A 1 83 ? -5.311 -10.025 -3.014 1.00 98.62 83 TRP A O 1
ATOM 668 N N . LEU A 1 84 ? -5.242 -7.791 -3.294 1.00 98.62 84 LEU A N 1
ATOM 669 C CA . LEU A 1 84 ? -6.637 -7.614 -3.679 1.00 98.62 84 LEU A CA 1
ATOM 670 C C . LEU A 1 84 ? -6.677 -7.229 -5.160 1.00 98.62 84 LEU A C 1
ATOM 672 O O . LEU A 1 84 ? -6.294 -6.117 -5.515 1.00 98.62 84 LEU A O 1
ATOM 676 N N . GLY A 1 85 ? -7.150 -8.137 -6.015 1.00 97.62 85 GLY A N 1
ATOM 677 C CA . GLY A 1 85 ? -7.102 -7.973 -7.471 1.00 97.62 85 GLY A CA 1
ATOM 678 C C . GLY A 1 85 ? -5.998 -8.805 -8.119 1.00 97.62 85 GLY A C 1
ATOM 679 O O . GLY A 1 85 ? -5.689 -9.899 -7.649 1.00 97.62 85 GLY A O 1
ATOM 680 N N . ALA A 1 86 ? -5.452 -8.312 -9.224 1.00 97.38 86 ALA A N 1
ATOM 681 C CA . ALA A 1 86 ? -4.378 -8.948 -9.966 1.00 97.38 86 ALA A CA 1
ATOM 682 C C . ALA A 1 86 ? -3.005 -8.545 -9.390 1.00 97.38 86 ALA A C 1
ATOM 684 O O . ALA A 1 86 ? -2.706 -7.357 -9.280 1.00 97.38 86 ALA A O 1
ATOM 685 N N . PRO A 1 87 ? -2.137 -9.508 -9.039 1.00 97.31 87 PRO A N 1
ATOM 686 C CA . PRO A 1 87 ? -0.780 -9.198 -8.610 1.00 97.31 87 PRO A CA 1
ATOM 687 C C . PRO A 1 87 ? 0.039 -8.503 -9.700 1.00 97.31 87 PRO A C 1
ATOM 689 O O . PRO A 1 87 ? 0.016 -8.903 -10.865 1.00 97.31 87 PRO A O 1
ATOM 692 N N . VAL A 1 88 ? 0.838 -7.515 -9.297 1.00 96.69 88 VAL A N 1
ATOM 693 C CA . VAL A 1 88 ? 1.841 -6.872 -10.157 1.00 96.69 88 VAL A CA 1
ATOM 694 C C . VAL A 1 88 ? 3.221 -7.425 -9.810 1.00 96.69 88 VAL A C 1
ATOM 696 O O . VAL A 1 88 ? 3.598 -7.470 -8.640 1.00 96.69 88 VAL A O 1
ATOM 699 N N . ALA A 1 89 ? 3.997 -7.828 -10.81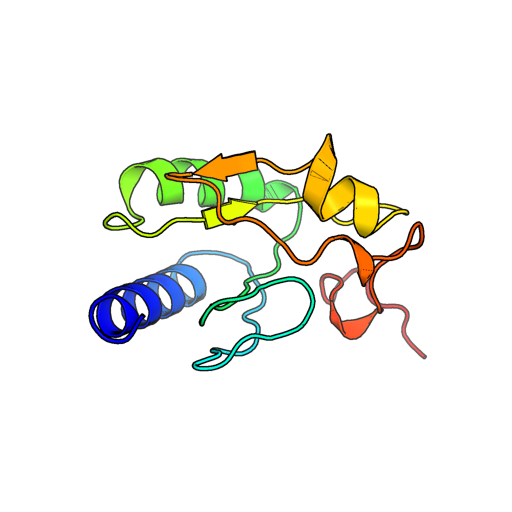9 1.00 97.56 89 ALA A N 1
ATOM 700 C CA . ALA A 1 89 ? 5.357 -8.330 -10.621 1.00 97.56 89 ALA A CA 1
ATOM 701 C C . ALA A 1 89 ? 6.274 -7.227 -10.062 1.00 97.56 89 ALA A C 1
ATOM 703 O O . ALA A 1 89 ? 6.587 -6.266 -10.760 1.00 97.56 89 ALA A O 1
ATOM 704 N N . LEU A 1 90 ? 6.695 -7.351 -8.802 1.00 98.19 90 LEU A N 1
ATOM 705 C CA . LEU A 1 90 ? 7.552 -6.369 -8.131 1.00 98.19 90 LEU A CA 1
ATOM 706 C C . LEU A 1 90 ? 9.030 -6.528 -8.523 1.00 98.19 90 LEU A C 1
ATOM 708 O O . LEU A 1 90 ? 9.481 -7.617 -8.876 1.00 98.19 90 LEU A O 1
ATOM 712 N N . LYS A 1 9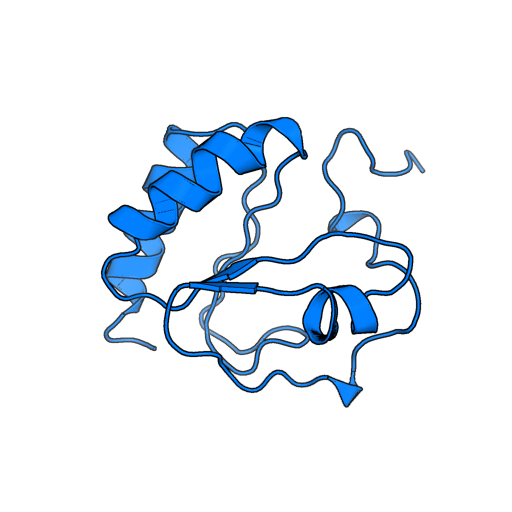1 ? 9.808 -5.448 -8.387 1.00 97.94 91 LYS A N 1
ATOM 713 C CA . LYS A 1 91 ? 11.278 -5.467 -8.484 1.00 97.94 91 LYS A CA 1
ATOM 714 C C . LYS A 1 91 ? 11.862 -5.999 -7.175 1.00 97.94 91 LYS A C 1
ATOM 716 O O . LYS A 1 91 ? 12.254 -5.229 -6.304 1.00 97.94 91 LYS A O 1
ATOM 721 N N . THR A 1 92 ? 11.818 -7.310 -6.965 1.00 97.00 92 THR A N 1
ATOM 722 C CA . THR A 1 92 ? 12.208 -7.908 -5.675 1.00 97.00 92 THR A CA 1
ATOM 723 C C . THR A 1 92 ? 13.715 -7.899 -5.428 1.00 97.00 92 THR A C 1
ATOM 725 O O . THR A 1 92 ? 14.143 -8.008 -4.286 1.00 97.00 92 THR A O 1
ATOM 728 N N . ASP A 1 93 ? 14.520 -7.755 -6.478 1.00 96.81 93 ASP A N 1
ATOM 729 C CA . ASP A 1 93 ? 15.985 -7.711 -6.440 1.00 96.81 93 ASP A CA 1
ATOM 730 C C . ASP A 1 93 ? 16.545 -6.511 -5.662 1.00 96.81 93 ASP A C 1
ATOM 732 O O . ASP A 1 93 ? 17.663 -6.575 -5.154 1.00 96.81 93 ASP A O 1
ATOM 736 N N . ILE A 1 94 ? 15.762 -5.438 -5.515 1.00 95.56 94 ILE A N 1
ATOM 737 C CA . ILE A 1 94 ? 16.172 -4.247 -4.758 1.00 95.56 94 ILE A CA 1
ATOM 738 C C . ILE A 1 94 ? 15.763 -4.303 -3.278 1.00 95.56 94 ILE A C 1
ATOM 740 O O . ILE A 1 94 ? 16.123 -3.413 -2.501 1.00 95.56 94 ILE A O 1
ATOM 744 N N . LEU A 1 95 ? 14.955 -5.294 -2.889 1.00 96.44 95 LEU A N 1
ATOM 745 C CA . LEU A 1 95 ? 14.482 -5.448 -1.518 1.00 96.44 95 LEU A CA 1
ATOM 746 C C . LEU A 1 95 ? 15.564 -6.072 -0.642 1.00 96.44 95 LEU A C 1
ATOM 748 O O . LEU A 1 95 ? 16.392 -6.862 -1.089 1.00 96.44 95 LEU A O 1
ATOM 752 N N . ARG A 1 96 ? 15.542 -5.726 0.644 1.00 94.81 96 ARG A N 1
ATOM 753 C CA . ARG A 1 96 ? 16.545 -6.179 1.611 1.00 94.81 96 ARG A CA 1
ATOM 754 C C . ARG A 1 96 ? 15.960 -7.244 2.526 1.00 94.81 96 ARG A C 1
ATOM 756 O O . ARG A 1 96 ? 14.827 -7.107 2.988 1.00 94.81 96 ARG A O 1
ATOM 763 N N . HIS A 1 97 ? 16.778 -8.217 2.910 1.00 94.31 97 HIS A N 1
ATOM 764 C CA . HIS A 1 97 ? 16.519 -9.091 4.062 1.00 94.31 97 HIS A CA 1
ATOM 765 C C . HIS A 1 97 ? 16.818 -8.356 5.385 1.00 94.31 97 HIS A C 1
ATOM 767 O O . HIS A 1 97 ? 17.627 -8.793 6.196 1.00 94.31 97 HIS A O 1
ATOM 773 N N . ALA A 1 98 ? 16.239 -7.165 5.522 1.00 92.69 98 ALA A N 1
ATOM 774 C CA . ALA A 1 98 ? 16.339 -6.250 6.653 1.00 92.69 98 ALA A CA 1
ATOM 775 C C . ALA A 1 98 ? 15.068 -5.372 6.680 1.00 92.69 98 ALA A C 1
ATOM 777 O O . ALA A 1 98 ? 14.415 -5.255 5.631 1.00 92.69 98 ALA A O 1
ATOM 778 N N . PRO A 1 99 ? 14.731 -4.707 7.804 1.00 89.25 99 PRO A N 1
ATOM 779 C CA . PRO A 1 99 ? 13.565 -3.833 7.871 1.00 89.25 99 PRO A CA 1
ATOM 780 C C . PRO A 1 99 ? 13.603 -2.698 6.830 1.00 89.25 99 PRO A C 1
ATOM 782 O O . PRO A 1 99 ? 14.664 -2.286 6.327 1.00 89.25 99 PRO A O 1
ATOM 785 N N . VAL A 1 100 ? 12.427 -2.141 6.531 1.00 85.88 100 VAL A N 1
ATOM 786 C CA . VAL A 1 100 ? 12.324 -0.852 5.829 1.00 85.88 100 VAL A CA 1
ATOM 787 C C . VAL A 1 100 ? 12.908 0.282 6.687 1.00 85.88 100 VAL A C 1
ATOM 789 O O . VAL A 1 100 ? 13.128 0.119 7.884 1.00 85.88 100 VAL A O 1
ATOM 792 N N . GLY A 1 101 ? 13.213 1.430 6.073 1.00 83.44 101 GLY A N 1
ATOM 793 C CA . GLY A 1 101 ? 13.675 2.604 6.823 1.00 83.44 101 GLY A CA 1
ATOM 794 C C . GLY A 1 101 ? 12.598 3.144 7.771 1.00 83.44 101 GLY A C 1
ATOM 795 O O . GLY A 1 101 ? 11.409 2.998 7.496 1.00 83.44 101 GLY A O 1
ATOM 796 N N . ASP A 1 102 ? 13.009 3.814 8.853 1.00 81.69 102 ASP A N 1
ATOM 797 C CA . ASP A 1 102 ? 12.093 4.341 9.883 1.00 81.69 102 ASP A CA 1
ATOM 798 C C . ASP A 1 102 ? 11.016 5.280 9.310 1.00 81.69 102 ASP A C 1
ATOM 800 O O . ASP A 1 102 ? 9.900 5.345 9.815 1.00 81.69 102 ASP A O 1
ATOM 804 N N . ASN A 1 103 ? 11.298 5.968 8.202 1.00 78.50 103 ASN A N 1
ATOM 805 C CA . ASN A 1 103 ? 10.327 6.816 7.505 1.00 78.50 103 ASN A CA 1
ATOM 806 C C . ASN A 1 103 ? 9.119 6.049 6.931 1.00 78.50 103 ASN A C 1
ATOM 808 O O . ASN A 1 103 ? 8.111 6.673 6.608 1.00 78.50 103 ASN A O 1
ATOM 812 N N . LEU A 1 104 ? 9.219 4.726 6.795 1.00 82.38 104 LEU A N 1
ATOM 813 C CA . LEU A 1 104 ? 8.164 3.843 6.295 1.00 82.38 104 LEU A CA 1
ATOM 814 C C . LEU A 1 104 ? 7.463 3.054 7.410 1.00 82.38 104 LEU A C 1
ATOM 816 O O . LEU A 1 104 ? 6.549 2.289 7.118 1.00 82.38 104 LEU A O 1
ATOM 820 N N . MET A 1 105 ? 7.849 3.259 8.672 1.00 84.19 105 MET A N 1
ATOM 821 C CA . MET A 1 105 ? 7.123 2.735 9.832 1.00 84.19 105 MET A CA 1
ATOM 822 C C . MET A 1 105 ? 5.977 3.682 10.234 1.00 84.19 105 MET A C 1
ATOM 824 O O . MET A 1 105 ? 6.071 4.891 9.964 1.00 84.19 105 MET A O 1
ATOM 828 N N . PRO A 1 106 ? 4.914 3.178 10.900 1.00 83.88 106 PRO A N 1
ATOM 829 C CA . PRO A 1 106 ? 3.933 4.028 11.573 1.00 83.88 106 PRO A CA 1
ATOM 830 C C . PRO A 1 106 ? 4.632 5.003 12.523 1.00 83.88 106 PRO A C 1
ATOM 832 O O . PRO A 1 106 ? 5.615 4.637 13.166 1.00 83.88 106 PRO A O 1
ATOM 835 N N . SER A 1 107 ? 4.134 6.233 12.636 1.00 83.50 107 SER A N 1
ATOM 836 C CA . SER A 1 107 ? 4.695 7.294 13.486 1.00 83.50 107 SER A CA 1
ATOM 837 C C . SER A 1 107 ? 4.929 6.855 14.930 1.00 83.50 107 SER A C 1
ATOM 839 O O . SER A 1 107 ? 5.958 7.202 15.502 1.00 83.50 107 SER A O 1
ATOM 841 N N . SER A 1 108 ? 4.038 6.031 15.482 1.00 82.94 108 SER A N 1
ATOM 842 C CA . SER A 1 108 ? 4.148 5.435 16.820 1.00 82.94 108 SER A CA 1
ATOM 843 C C . SER A 1 108 ? 5.319 4.458 16.988 1.00 82.94 108 SER A C 1
ATOM 845 O O . SER A 1 108 ? 5.709 4.162 18.115 1.00 82.94 108 SER A O 1
ATOM 847 N N . GLN A 1 109 ? 5.875 3.953 15.885 1.00 80.62 109 GLN A N 1
ATOM 848 C CA . GLN A 1 109 ? 6.939 2.945 15.846 1.00 80.62 109 GLN A CA 1
ATOM 849 C C . GLN A 1 109 ? 8.251 3.478 15.250 1.00 80.62 109 GLN A C 1
ATOM 851 O O . GLN A 1 109 ? 9.244 2.749 15.210 1.00 80.62 109 GLN A O 1
ATOM 856 N N . ARG A 1 110 ? 8.290 4.737 14.790 1.00 83.62 110 ARG A N 1
ATOM 857 C CA . ARG A 1 110 ? 9.534 5.358 14.313 1.00 83.62 110 ARG A CA 1
ATOM 858 C C . ARG A 1 110 ? 10.481 5.561 15.484 1.00 83.62 110 ARG A C 1
ATOM 860 O O . ARG A 1 110 ? 10.083 6.069 16.531 1.00 83.62 110 ARG A O 1
ATOM 867 N N . ARG A 1 111 ? 11.756 5.221 15.303 1.00 73.56 111 ARG A N 1
ATOM 868 C CA . ARG A 1 111 ? 12.781 5.572 16.288 1.00 73.56 111 ARG A CA 1
ATOM 869 C C . ARG A 1 111 ? 12.938 7.091 16.278 1.00 73.56 111 ARG A C 1
ATOM 871 O O . ARG A 1 111 ? 13.252 7.674 15.244 1.00 73.56 111 ARG A O 1
ATOM 878 N N . HIS A 1 112 ? 12.685 7.735 17.415 1.00 58.19 112 HIS A N 1
ATOM 879 C CA . HIS A 1 112 ? 13.069 9.129 17.605 1.00 58.19 112 HIS A CA 1
ATOM 880 C C . HIS A 1 112 ? 14.598 9.182 17.631 1.00 58.19 112 HIS A C 1
ATOM 882 O O . HIS A 1 112 ? 15.214 8.650 18.555 1.00 58.19 112 HIS A O 1
ATOM 888 N N . VAL A 1 113 ? 15.187 9.747 16.578 1.00 48.03 113 VAL A N 1
ATOM 889 C CA . VAL A 1 113 ? 16.604 10.128 16.541 1.00 48.03 113 VAL A CA 1
ATOM 890 C C . VAL A 1 113 ? 16.729 11.551 17.061 1.00 48.03 113 VAL A C 1
ATOM 892 O O . VAL A 1 113 ? 15.884 12.381 16.653 1.00 48.03 113 VAL A O 1
#

Radius of gyration: 13.85 Å; chains: 1; bounding box: 32×25×35 Å

Foldseek 3Di:
DVVCLVLQVVVQVCPVVPFPWAWADQACQADQFRHGGHTDIADDPVCCVPVVVVCLPRSVQDKDKDFDFDQWQLCRRPVRIDIRHDDDRTNSVRTGGGTDALVRHDPVPRDDD

Secondary structure (DSSP, 8-state):
-TTTHHHHHHHHHHHHHHSSEEEEEEESS-BTTB-S-EEEEEE-GGGHHHHHHHHHHHSTT--EEE----S-HHHHHTTT-EEESSPP---GGG--SSPPPGGGS-GGGS---

Sequence (113 aa):
DPATKPKAAKLRETLIEKFKLEPGAFSDEPRGPHPISQFNVIFETPEFQDIVPWLMLNRDGLDVLVHPLTDSSYNDHTALAMWLGAPVALKTDILRHAPVGDNLMPSSQRRHV